Protein AF-A0A962DBQ3-F1 (afdb_monomer_lite)

Sequence (101 aa):
MTDQLARCPHGVSRLVPYDPGLDAAGVRRRFGVQQVHELSGNESHWGPSPAVAAAIRSGLDRLAYYPDPCALQLRQALAGQTGVAIEGIVLGNGSHELLVQ

pLDDT: mean 91.78, std 9.58, range [48.75, 98.56]

Radius of gyration: 20.59 Å; chains: 1; bounding box: 40×32×53 Å

Secondary structure (DSSP, 8-state):
---TTTTS-HHHHTPPPP-----HHHHHHHH--S-----SS---TT-S-HHHHHHHHHHGGGTTSPPPTT-HHHHHHHHHHH---GGG----SSHHHHHH-

Foldseek 3Di:
DPDPLVPDPPVVNPDDDDDPDDDPVRCCVVPVDPDDDDDPPVDDPVDDDPVVVVVVVVCPVVVVDDDDPLVQVVLVVCCVVPVDDSVPDDDDPDVVRVVVD

Structure (mmCIF, N/CA/C/O backbone):
data_AF-A0A962DBQ3-F1
#
_entry.id   AF-A0A962DBQ3-F1
#
loop_
_atom_site.group_PDB
_atom_site.id
_atom_site.type_symbol
_atom_site.label_atom_id
_atom_site.label_alt_id
_atom_site.label_comp_id
_atom_site.label_asym_id
_atom_site.label_entity_id
_atom_site.label_seq_id
_atom_site.pdbx_PDB_ins_code
_atom_site.Cartn_x
_atom_site.Cartn_y
_atom_site.Cartn_z
_atom_site.occupancy
_atom_site.B_iso_or_equiv
_atom_site.auth_seq_id
_atom_site.auth_comp_id
_atom_site.auth_asym_id
_atom_site.auth_atom_id
_atom_site.pdbx_PDB_model_num
ATOM 1 N N . MET A 1 1 ? -9.392 -7.497 -34.861 1.00 48.75 1 MET A N 1
ATOM 2 C CA . MET A 1 1 ? -9.028 -7.052 -33.493 1.00 48.75 1 MET A CA 1
ATOM 3 C C . MET A 1 1 ? -8.540 -5.598 -33.506 1.00 48.75 1 MET A C 1
ATOM 5 O O . MET A 1 1 ? -7.683 -5.212 -32.728 1.00 48.75 1 MET A O 1
ATOM 9 N N . THR A 1 2 ? -9.104 -4.777 -34.390 1.00 51.59 2 THR A N 1
ATOM 10 C CA . THR A 1 2 ? -8.614 -3.442 -34.741 1.00 51.59 2 THR A CA 1
ATOM 11 C C . THR A 1 2 ? -9.844 -2.556 -34.756 1.00 51.59 2 THR A C 1
ATOM 13 O O . THR A 1 2 ? -10.555 -2.586 -35.748 1.00 51.59 2 THR A O 1
ATOM 16 N N . ASP A 1 3 ? -10.169 -1.952 -33.606 1.00 64.75 3 ASP A N 1
ATOM 17 C CA . ASP A 1 3 ? -10.765 -0.602 -33.497 1.00 64.75 3 ASP A CA 1
ATOM 18 C C . ASP A 1 3 ? -11.118 -0.189 -32.041 1.00 64.75 3 ASP A C 1
ATOM 20 O O . ASP A 1 3 ? -12.038 0.587 -31.794 1.00 64.75 3 ASP A O 1
ATOM 24 N N . GLN A 1 4 ? -10.446 -0.731 -31.015 1.00 61.72 4 GLN A N 1
ATOM 25 C CA . GLN A 1 4 ? -10.737 -0.319 -29.629 1.00 61.72 4 GLN A CA 1
ATOM 26 C C . GLN A 1 4 ? -10.235 1.100 -29.320 1.00 61.72 4 GLN A C 1
ATOM 28 O O . GLN A 1 4 ? -10.819 1.788 -28.487 1.00 61.72 4 GLN A O 1
ATOM 33 N N . LEU A 1 5 ? -9.201 1.565 -30.029 1.00 62.41 5 LEU A N 1
ATOM 34 C CA . LEU A 1 5 ? -8.652 2.909 -29.852 1.00 62.41 5 LEU A CA 1
ATOM 35 C C . LEU A 1 5 ? -9.546 4.004 -30.457 1.00 62.41 5 LEU A C 1
ATOM 37 O O . LEU A 1 5 ? -9.627 5.076 -29.865 1.00 62.41 5 LEU A O 1
ATOM 41 N N . ALA A 1 6 ? -10.278 3.756 -31.554 1.00 69.19 6 ALA A N 1
ATOM 42 C CA . ALA A 1 6 ? -11.171 4.778 -32.120 1.00 69.19 6 ALA A CA 1
ATOM 43 C C . ALA A 1 6 ? -12.438 5.018 -31.288 1.00 69.19 6 ALA A C 1
ATOM 45 O O . ALA A 1 6 ? -13.109 6.032 -31.461 1.00 69.19 6 ALA A O 1
ATOM 46 N N . ARG A 1 7 ? -12.762 4.105 -30.363 1.00 82.06 7 ARG A N 1
ATOM 47 C CA . ARG A 1 7 ? -13.872 4.251 -29.408 1.00 82.06 7 ARG A CA 1
ATOM 48 C C . ARG A 1 7 ? -13.430 4.803 -28.051 1.00 82.06 7 ARG A C 1
ATOM 50 O O . ARG A 1 7 ? -14.267 4.962 -27.166 1.00 82.06 7 ARG A O 1
ATOM 57 N N . CYS A 1 8 ? -12.136 5.062 -27.860 1.00 86.38 8 CYS A N 1
ATOM 58 C CA . CYS A 1 8 ? -11.622 5.577 -26.598 1.00 86.38 8 CYS A CA 1
ATOM 59 C C . CYS A 1 8 ? -11.951 7.074 -26.456 1.00 86.38 8 CYS A C 1
ATOM 61 O O . CYS A 1 8 ? -11.737 7.829 -27.408 1.00 86.38 8 CYS A O 1
ATOM 63 N N . PRO A 1 9 ? -12.423 7.538 -25.282 1.00 88.69 9 PRO A N 1
ATOM 64 C CA . PRO A 1 9 ? -12.594 8.961 -25.025 1.00 88.69 9 PRO A CA 1
ATOM 65 C C . PRO A 1 9 ? -11.303 9.735 -25.304 1.00 88.69 9 PRO A C 1
ATOM 67 O O . PRO A 1 9 ? -10.200 9.251 -25.035 1.00 88.69 9 PRO A O 1
ATOM 70 N N . HIS A 1 10 ? -11.440 10.965 -25.801 1.00 85.19 10 HIS A N 1
ATOM 71 C CA . HIS A 1 10 ? -10.302 11.796 -26.211 1.00 85.19 10 HIS A CA 1
ATOM 72 C C . HIS A 1 10 ? -9.240 11.944 -25.109 1.00 85.19 10 HIS A C 1
ATOM 74 O O . HIS A 1 10 ? -8.050 11.792 -25.386 1.00 85.19 10 HIS A O 1
ATOM 80 N N . GLY A 1 11 ? -9.674 12.110 -23.853 1.00 86.56 11 GLY A N 1
ATOM 81 C CA . GLY A 1 11 ? -8.787 12.205 -22.689 1.00 86.56 11 GLY A CA 1
ATOM 82 C C . GLY A 1 11 ? -7.943 10.954 -22.418 1.00 86.56 11 GLY A C 1
ATOM 83 O O . GLY A 1 11 ? -6.849 11.084 -21.886 1.00 86.56 11 GLY A O 1
ATOM 84 N N . VAL A 1 12 ? -8.393 9.765 -22.834 1.00 89.00 12 VAL A N 1
ATOM 85 C CA . VAL A 1 12 ? -7.644 8.502 -22.688 1.00 89.00 12 VAL A CA 1
ATOM 86 C C . VAL A 1 12 ? -6.759 8.244 -23.905 1.00 89.00 12 VAL A C 1
ATOM 88 O O . VAL A 1 12 ? -5.623 7.806 -23.762 1.00 89.00 12 VAL A O 1
ATOM 91 N N . SER A 1 13 ? -7.240 8.583 -25.107 1.00 88.56 13 SER A N 1
ATOM 92 C CA . SER A 1 13 ? -6.536 8.335 -26.379 1.00 88.56 13 SER A CA 1
ATOM 93 C C . SER A 1 13 ? -5.155 8.997 -26.494 1.00 88.56 13 SER A C 1
ATOM 95 O O . SER A 1 13 ? -4.367 8.635 -27.365 1.00 88.56 13 SER A O 1
ATOM 97 N N . ARG A 1 14 ? -4.871 9.979 -25.630 1.00 88.06 14 ARG A N 1
ATOM 98 C CA . ARG A 1 14 ? -3.633 10.770 -25.615 1.00 88.06 14 ARG A CA 1
ATOM 99 C C . ARG A 1 14 ? -2.707 10.444 -24.446 1.00 88.06 14 ARG A C 1
ATOM 101 O O . ARG A 1 14 ? -1.638 11.043 -24.357 1.00 88.06 14 ARG A O 1
ATOM 108 N N . LEU A 1 15 ? -3.113 9.555 -23.541 1.00 90.44 15 LEU A N 1
ATOM 109 C CA . LEU A 1 15 ? -2.277 9.184 -22.407 1.00 90.44 15 LEU A CA 1
ATOM 110 C C . LEU A 1 15 ? -1.068 8.393 -22.901 1.00 90.44 15 LEU A C 1
ATOM 112 O O . LEU A 1 15 ? -1.196 7.443 -23.673 1.00 90.44 15 LEU A O 1
ATOM 116 N N . VAL A 1 16 ? 0.109 8.785 -22.425 1.00 90.06 16 VAL A N 1
ATOM 117 C CA . VAL A 1 16 ? 1.310 7.963 -22.549 1.00 90.06 16 VAL A CA 1
ATOM 118 C C . VAL A 1 16 ? 1.260 6.936 -21.416 1.00 90.06 16 VAL A C 1
ATOM 120 O O . VAL A 1 16 ? 1.030 7.335 -20.271 1.00 90.06 16 VAL A O 1
ATOM 123 N N . PRO A 1 17 ? 1.439 5.632 -21.699 1.00 90.12 17 PRO A N 1
ATOM 124 C CA . PRO A 1 17 ? 1.514 4.625 -20.651 1.00 90.12 17 PRO A CA 1
ATOM 125 C C . PRO A 1 17 ? 2.582 4.985 -19.619 1.00 90.12 17 PRO A C 1
ATOM 127 O O . PRO A 1 17 ? 3.670 5.436 -19.978 1.00 90.12 17 PRO A O 1
ATOM 130 N N . TYR A 1 18 ? 2.270 4.773 -18.341 1.00 91.62 18 TYR A N 1
ATOM 131 C CA . TYR A 1 18 ? 3.263 4.897 -17.283 1.00 91.62 18 TYR A CA 1
ATOM 132 C C . TYR A 1 18 ? 4.398 3.894 -17.521 1.00 91.62 18 TYR A C 1
ATOM 134 O O . TYR A 1 18 ? 4.136 2.716 -17.772 1.00 91.62 18 TYR A O 1
ATOM 142 N N . ASP A 1 19 ? 5.641 4.369 -17.444 1.00 92.81 19 ASP A N 1
ATOM 143 C CA . ASP A 1 19 ? 6.837 3.535 -17.521 1.00 92.81 19 ASP A CA 1
ATOM 144 C C . ASP A 1 19 ? 7.342 3.248 -16.095 1.00 92.81 19 ASP 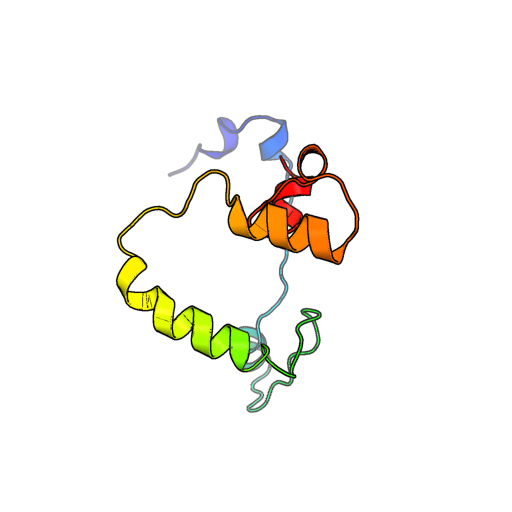A C 1
ATOM 146 O O . ASP A 1 19 ? 7.905 4.143 -15.459 1.00 92.81 19 ASP A O 1
ATOM 150 N N . PRO A 1 20 ? 7.129 2.029 -15.566 1.00 90.00 20 PRO A N 1
ATOM 151 C CA . PRO A 1 20 ? 7.608 1.645 -14.242 1.00 90.00 20 PRO A CA 1
ATOM 152 C C . PRO A 1 20 ? 9.109 1.309 -14.218 1.00 90.00 20 PRO A C 1
ATOM 154 O O . PRO A 1 20 ? 9.644 1.008 -13.153 1.00 90.00 20 PRO A O 1
ATOM 157 N N . GLY A 1 21 ? 9.797 1.310 -15.365 1.00 91.25 21 GLY A N 1
ATOM 158 C CA . GLY A 1 21 ? 11.158 0.796 -15.479 1.00 91.25 21 GLY A CA 1
ATOM 159 C C . GLY A 1 21 ? 11.236 -0.736 -15.438 1.00 91.25 21 GLY A C 1
ATOM 160 O O . GLY A 1 21 ? 10.244 -1.452 -15.586 1.00 91.25 21 GLY A O 1
ATOM 161 N N . LEU A 1 22 ? 12.457 -1.260 -15.289 1.00 91.81 22 LEU A N 1
ATOM 162 C CA . LEU A 1 22 ? 12.706 -2.700 -15.168 1.00 91.81 22 LEU A CA 1
ATOM 163 C C . LEU A 1 22 ? 12.692 -3.122 -13.701 1.00 91.81 22 LEU A C 1
ATOM 165 O O . LEU A 1 22 ? 13.380 -2.520 -12.886 1.00 91.81 22 LEU A O 1
ATOM 169 N N . ASP A 1 23 ? 12.008 -4.224 -13.404 1.00 92.50 23 ASP A N 1
ATOM 170 C CA . ASP A 1 23 ? 12.148 -4.917 -12.127 1.00 92.50 23 ASP A CA 1
ATOM 171 C C . ASP A 1 23 ? 13.485 -5.677 -12.047 1.00 92.50 23 ASP A C 1
ATOM 173 O O . ASP A 1 23 ? 14.171 -5.905 -13.052 1.00 92.50 23 ASP A O 1
ATOM 177 N N . ALA A 1 24 ? 13.848 -6.154 -10.853 1.00 92.62 24 ALA A N 1
ATOM 178 C CA . ALA A 1 24 ? 15.085 -6.910 -10.659 1.00 92.62 24 ALA A CA 1
ATOM 179 C C . ALA A 1 24 ? 15.199 -8.129 -11.598 1.00 92.62 24 ALA A C 1
ATOM 181 O O . ALA A 1 24 ? 16.289 -8.456 -12.072 1.00 92.62 24 ALA A O 1
ATOM 182 N N . ALA A 1 25 ? 14.088 -8.806 -11.912 1.00 93.19 25 ALA A N 1
ATOM 183 C CA . ALA A 1 25 ? 14.087 -9.917 -12.861 1.00 93.19 25 ALA A CA 1
ATOM 184 C C . ALA A 1 25 ? 14.360 -9.451 -14.304 1.00 93.19 25 ALA A C 1
ATOM 186 O O . ALA A 1 25 ? 15.116 -10.101 -15.032 1.00 93.19 25 ALA A O 1
ATOM 187 N N . GLY A 1 26 ? 13.788 -8.322 -14.716 1.00 94.75 26 GLY A N 1
ATOM 188 C CA . GLY A 1 26 ? 14.030 -7.655 -15.990 1.00 94.75 26 GLY A CA 1
ATOM 189 C C . GLY A 1 26 ? 15.471 -7.186 -16.139 1.00 94.75 26 GLY A C 1
ATOM 190 O O . GLY A 1 26 ? 16.075 -7.426 -17.186 1.00 94.75 26 GLY A O 1
ATOM 191 N N . VAL A 1 27 ? 16.060 -6.618 -15.084 1.00 95.75 27 VAL A N 1
ATOM 192 C CA . VAL A 1 27 ? 17.485 -6.249 -15.035 1.00 95.75 27 VAL A CA 1
ATOM 193 C C . VAL A 1 27 ? 18.368 -7.483 -15.237 1.00 95.75 27 VAL A C 1
ATOM 195 O O . VAL A 1 27 ? 19.231 -7.473 -16.118 1.00 95.75 27 VAL A O 1
ATOM 198 N N . ARG A 1 28 ? 18.119 -8.581 -14.507 1.00 96.25 28 ARG A N 1
ATOM 199 C CA . ARG A 1 28 ? 18.875 -9.840 -14.677 1.00 96.25 28 ARG A CA 1
ATOM 200 C C . ARG A 1 28 ? 18.811 -10.353 -16.113 1.00 96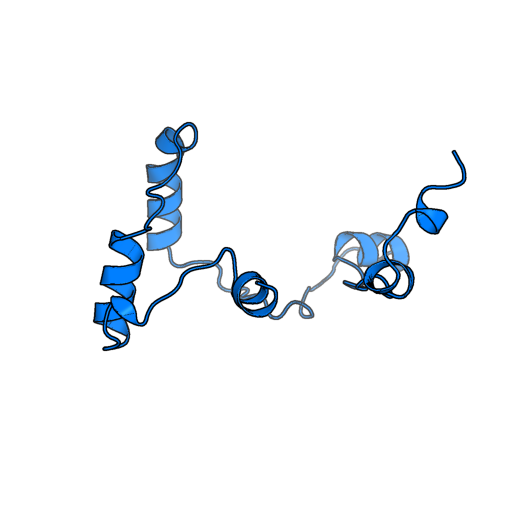.25 28 ARG A C 1
ATOM 202 O O . ARG A 1 28 ? 19.848 -10.649 -16.699 1.00 96.25 28 ARG A O 1
ATOM 209 N N . ARG A 1 29 ? 17.608 -10.417 -16.701 1.00 96.75 29 ARG A N 1
ATOM 210 C CA . ARG A 1 29 ? 17.416 -10.885 -18.086 1.00 96.75 29 ARG A CA 1
ATOM 211 C C . ARG A 1 29 ? 18.118 -9.992 -19.105 1.00 96.75 29 ARG A C 1
ATOM 213 O O . ARG A 1 29 ? 18.720 -10.509 -20.038 1.00 96.75 29 ARG A O 1
ATOM 220 N N . ARG A 1 30 ? 18.033 -8.669 -18.945 1.00 96.75 30 ARG A N 1
ATOM 221 C CA . ARG A 1 30 ? 18.576 -7.706 -19.912 1.00 96.75 30 ARG A CA 1
ATOM 222 C C . ARG A 1 30 ? 20.098 -7.628 -19.883 1.00 96.75 30 ARG A C 1
ATOM 224 O O . ARG A 1 30 ? 20.704 -7.475 -20.936 1.00 96.75 30 ARG A O 1
ATOM 231 N N . PHE A 1 31 ? 20.700 -7.701 -18.698 1.00 96.12 31 PHE A N 1
ATOM 232 C CA . PHE A 1 31 ? 22.131 -7.440 -18.518 1.00 96.12 31 PHE A CA 1
ATOM 233 C C . PHE A 1 31 ? 22.959 -8.691 -18.197 1.00 96.12 31 PHE A C 1
ATOM 235 O O . PHE A 1 31 ? 24.176 -8.591 -18.080 1.00 96.12 31 PHE A O 1
ATOM 242 N N . GLY A 1 32 ? 22.335 -9.866 -18.055 1.00 96.69 32 GLY A N 1
ATOM 243 C CA . GLY A 1 32 ? 23.045 -11.123 -17.787 1.00 96.69 32 GLY A CA 1
ATOM 244 C C . GLY A 1 32 ? 23.707 -11.181 -16.407 1.00 96.69 32 GLY A C 1
ATOM 245 O O . GLY A 1 32 ? 24.635 -11.959 -16.196 1.00 96.69 32 GLY A O 1
ATOM 246 N N . VAL A 1 33 ? 23.254 -10.351 -15.465 1.00 97.06 33 VAL A N 1
ATOM 247 C CA . VAL A 1 33 ? 23.801 -10.285 -14.106 1.00 97.06 33 VAL A CA 1
ATOM 248 C C . VAL A 1 33 ? 23.123 -11.301 -13.190 1.00 97.06 33 VAL A C 1
ATOM 250 O O . VAL A 1 33 ? 21.914 -11.515 -13.254 1.00 97.06 33 VAL A O 1
ATOM 253 N N . GLN A 1 34 ? 23.910 -11.917 -12.308 1.00 94.62 34 GLN A N 1
ATOM 254 C CA . GLN A 1 34 ? 23.412 -12.862 -11.302 1.00 94.62 34 GLN A CA 1
ATOM 255 C C . GLN A 1 34 ? 22.749 -12.124 -10.128 1.00 94.62 34 GLN A C 1
ATOM 257 O O . GLN A 1 34 ? 21.665 -12.485 -9.665 1.00 94.62 34 GLN A O 1
ATOM 262 N N . GLN A 1 35 ? 23.387 -11.045 -9.672 1.00 95.44 35 GLN A N 1
ATOM 263 C CA . GLN A 1 35 ? 22.969 -10.277 -8.508 1.00 95.44 35 GLN A CA 1
ATOM 264 C C . GLN A 1 35 ? 22.434 -8.908 -8.928 1.00 95.44 35 GLN A C 1
ATOM 266 O O . GLN A 1 35 ? 23.018 -8.230 -9.769 1.00 95.44 35 GLN A O 1
ATOM 271 N N . VAL A 1 36 ? 21.315 -8.517 -8.321 1.00 94.62 36 VAL A N 1
ATOM 272 C CA . VAL A 1 36 ? 20.706 -7.193 -8.467 1.00 94.62 36 VAL A CA 1
ATOM 273 C C . VAL A 1 36 ? 20.385 -6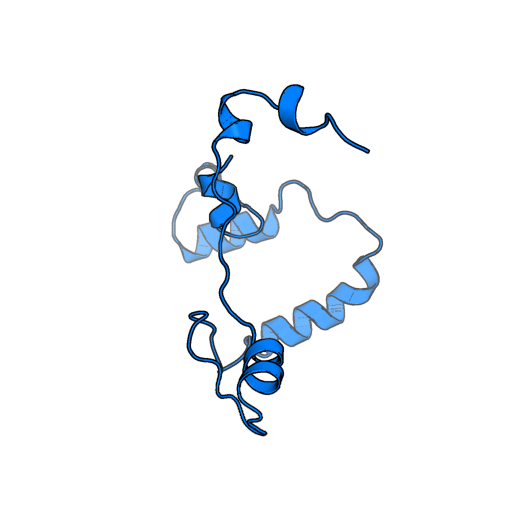.695 -7.068 1.00 94.62 36 VAL A C 1
ATOM 275 O O . VAL A 1 36 ? 19.738 -7.410 -6.301 1.00 94.62 36 VAL A O 1
ATOM 278 N N . HIS A 1 37 ? 20.858 -5.495 -6.752 1.00 91.75 37 HIS A N 1
ATOM 279 C CA . HIS A 1 37 ? 20.487 -4.764 -5.549 1.00 91.75 37 HIS A CA 1
ATOM 280 C C . HIS A 1 37 ? 19.474 -3.697 -5.949 1.00 91.75 37 HIS A C 1
ATOM 282 O O . HIS A 1 37 ? 19.825 -2.744 -6.640 1.00 91.75 37 HIS A O 1
ATOM 288 N N . GLU A 1 38 ? 18.219 -3.898 -5.559 1.00 88.50 38 GLU A N 1
ATOM 289 C CA . GLU A 1 38 ? 17.129 -2.992 -5.907 1.00 88.50 38 GLU A CA 1
ATOM 290 C C . GLU A 1 38 ? 17.108 -1.800 -4.948 1.00 88.50 38 GLU A C 1
ATOM 292 O O . GLU A 1 38 ? 16.909 -1.972 -3.743 1.00 88.50 38 GLU A O 1
ATOM 297 N N . LEU A 1 39 ? 17.349 -0.605 -5.488 1.00 91.31 39 LEU A N 1
ATOM 298 C CA . LEU A 1 39 ? 17.392 0.664 -4.751 1.00 91.31 39 LEU A CA 1
ATOM 299 C C . LEU A 1 39 ? 16.545 1.757 -5.429 1.00 91.31 39 LEU A C 1
ATOM 301 O O . LEU A 1 39 ? 16.589 2.907 -5.001 1.00 91.31 39 LEU A O 1
ATOM 305 N N . SER A 1 40 ? 15.798 1.433 -6.492 1.00 89.75 40 SER A N 1
ATOM 306 C CA . SER A 1 40 ? 15.062 2.426 -7.289 1.00 89.75 40 SER A CA 1
ATOM 307 C C . SER A 1 40 ? 13.643 2.709 -6.781 1.00 89.75 40 SER A C 1
ATOM 309 O O . SER A 1 40 ? 13.120 3.797 -7.007 1.00 89.75 40 SER A O 1
ATOM 311 N N . GLY A 1 41 ? 13.030 1.768 -6.055 1.00 88.56 41 GLY A N 1
ATOM 312 C CA . GLY A 1 41 ? 11.623 1.839 -5.636 1.00 88.56 41 GLY A CA 1
ATOM 313 C C . GLY A 1 41 ? 11.327 2.606 -4.340 1.00 88.56 41 GLY A C 1
ATOM 314 O O . GLY A 1 41 ? 10.177 2.624 -3.913 1.00 88.56 41 GLY A O 1
ATOM 315 N N . ASN A 1 42 ? 12.328 3.209 -3.684 1.00 92.50 42 ASN A N 1
ATOM 316 C CA . ASN A 1 42 ? 12.201 3.812 -2.341 1.00 92.50 42 ASN A CA 1
ATOM 317 C C . ASN A 1 42 ? 11.621 2.857 -1.271 1.00 92.50 42 ASN A C 1
ATOM 319 O O . ASN A 1 42 ? 11.015 3.289 -0.290 1.00 92.50 42 ASN A O 1
ATOM 323 N N . GLU A 1 43 ? 11.794 1.550 -1.461 1.00 92.06 43 GLU A N 1
ATOM 324 C CA . GLU A 1 43 ? 11.332 0.524 -0.531 1.00 92.06 43 GLU A CA 1
ATOM 325 C C . GLU A 1 43 ? 12.223 0.469 0.718 1.00 92.06 43 GLU A C 1
ATOM 327 O O . GLU A 1 43 ? 13.413 0.786 0.680 1.00 92.06 43 GLU A O 1
ATOM 332 N N . SER A 1 44 ? 11.656 0.028 1.842 1.00 91.31 44 SER A N 1
ATOM 333 C CA . SER A 1 44 ? 12.421 -0.202 3.070 1.00 91.31 44 SER A CA 1
ATOM 334 C C . SER A 1 44 ? 12.979 -1.625 3.110 1.00 91.31 44 SER A C 1
ATOM 336 O O . SER A 1 44 ? 12.220 -2.590 3.220 1.00 91.31 44 SER A O 1
ATOM 338 N N . HIS A 1 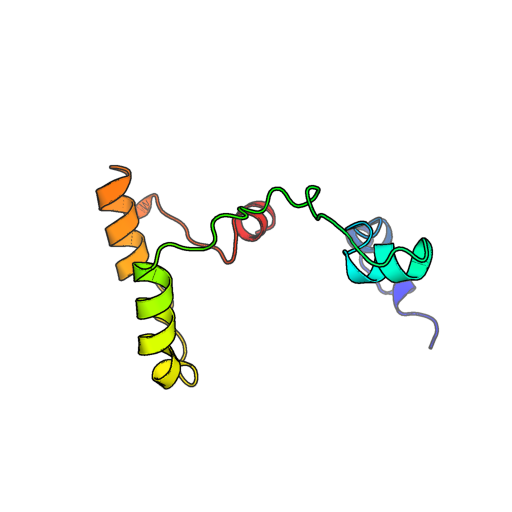45 ? 14.308 -1.770 3.122 1.00 89.81 45 HIS A N 1
ATOM 339 C CA . HIS A 1 45 ? 14.974 -3.079 3.246 1.00 89.81 45 HIS A CA 1
ATOM 340 C C . HIS A 1 45 ? 14.958 -3.659 4.666 1.00 89.81 45 HIS A C 1
ATOM 342 O O . HIS A 1 45 ? 15.351 -4.807 4.860 1.00 89.81 45 HIS A O 1
ATOM 348 N N . TRP A 1 46 ? 14.485 -2.902 5.659 1.00 92.38 46 TRP A N 1
ATOM 349 C CA . TRP A 1 46 ? 14.345 -3.380 7.041 1.00 92.38 46 TRP A CA 1
ATOM 350 C C . TRP A 1 46 ? 13.164 -4.340 7.228 1.00 92.38 46 TRP A C 1
ATOM 352 O O . TRP A 1 46 ? 13.093 -5.042 8.236 1.00 92.38 46 TRP A O 1
ATOM 362 N N . GLY A 1 47 ? 12.242 -4.377 6.262 1.00 91.12 47 GLY A N 1
ATOM 363 C CA . GLY A 1 47 ? 10.991 -5.116 6.374 1.00 91.12 47 GLY A CA 1
ATOM 364 C C . GLY A 1 47 ? 9.999 -4.478 7.359 1.00 91.12 47 GLY A C 1
ATOM 365 O O . GLY A 1 47 ? 10.271 -3.434 7.960 1.00 91.12 47 GLY A O 1
ATOM 366 N N . PRO A 1 48 ? 8.804 -5.074 7.509 1.00 94.25 48 PRO A N 1
ATOM 367 C CA . PRO A 1 48 ? 7.805 -4.587 8.451 1.00 94.25 48 PRO A CA 1
ATOM 368 C C . PRO A 1 48 ? 8.193 -4.911 9.902 1.00 94.25 48 PRO A C 1
ATOM 370 O O . PRO A 1 48 ? 8.932 -5.857 10.177 1.00 94.25 48 PRO A O 1
ATOM 373 N N . SER A 1 49 ? 7.615 -4.173 10.855 1.00 96.50 49 SER A N 1
ATOM 374 C CA . SER A 1 49 ? 7.729 -4.494 12.285 1.00 96.50 49 SER A CA 1
ATOM 375 C C . SER A 1 49 ? 7.271 -5.939 12.577 1.00 96.50 49 SER A C 1
ATOM 377 O O . SER A 1 49 ? 6.265 -6.381 12.008 1.00 96.50 49 SER A O 1
ATOM 379 N N . PRO A 1 50 ? 7.914 -6.669 13.513 1.00 96.88 50 PRO A N 1
ATOM 380 C CA . PRO A 1 50 ? 7.477 -8.009 13.915 1.00 96.88 50 PRO A CA 1
ATOM 381 C C . PRO A 1 50 ? 6.003 -8.082 14.345 1.00 96.88 50 PRO A C 1
ATOM 383 O O . PRO A 1 50 ? 5.332 -9.081 14.085 1.00 96.88 50 PRO A O 1
ATOM 386 N N . ALA A 1 51 ? 5.470 -7.009 14.944 1.00 97.69 51 ALA A N 1
ATOM 387 C CA . ALA A 1 51 ? 4.060 -6.924 15.327 1.00 97.69 51 ALA A CA 1
ATOM 388 C C . ALA A 1 51 ? 3.118 -6.943 14.109 1.00 97.69 51 ALA A C 1
ATOM 390 O O . ALA A 1 51 ? 2.061 -7.570 14.153 1.00 97.69 51 ALA A O 1
ATOM 391 N N . VAL A 1 52 ? 3.523 -6.317 12.998 1.00 96.75 52 VAL A N 1
ATOM 392 C CA . VAL A 1 52 ? 2.767 -6.331 11.736 1.00 96.75 52 VAL A CA 1
ATOM 393 C C . VAL A 1 52 ? 2.767 -7.735 11.139 1.00 96.75 52 VAL A C 1
ATOM 395 O O . VAL A 1 52 ? 1.717 -8.232 10.742 1.00 96.75 52 VAL A O 1
ATOM 398 N N . ALA A 1 53 ? 3.915 -8.419 11.137 1.00 95.69 53 ALA A N 1
ATOM 399 C CA . ALA A 1 53 ? 3.999 -9.796 10.651 1.00 95.69 53 ALA A CA 1
ATOM 400 C C . ALA A 1 53 ? 3.094 -10.750 11.453 1.00 95.69 53 ALA A C 1
ATOM 402 O O . ALA A 1 53 ? 2.438 -11.613 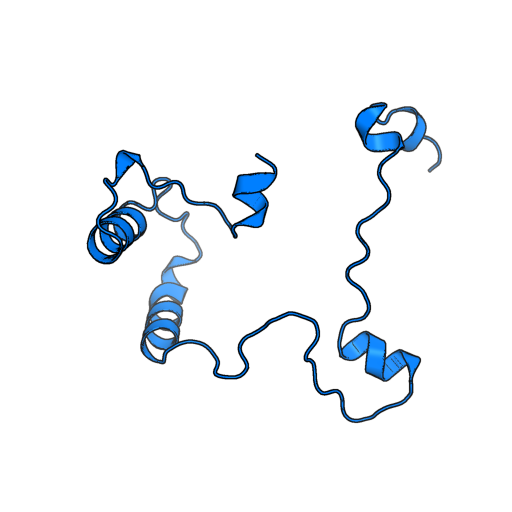10.868 1.00 95.69 53 ALA A O 1
ATOM 403 N N . ALA A 1 54 ? 3.026 -10.583 12.777 1.00 97.50 54 ALA A N 1
ATOM 404 C CA . ALA A 1 54 ? 2.121 -11.350 13.631 1.00 97.50 54 ALA A CA 1
ATOM 405 C C . ALA A 1 54 ? 0.640 -11.048 13.333 1.00 97.50 54 ALA A C 1
ATOM 407 O O . ALA A 1 54 ? -0.149 -11.982 13.198 1.00 97.50 54 ALA A O 1
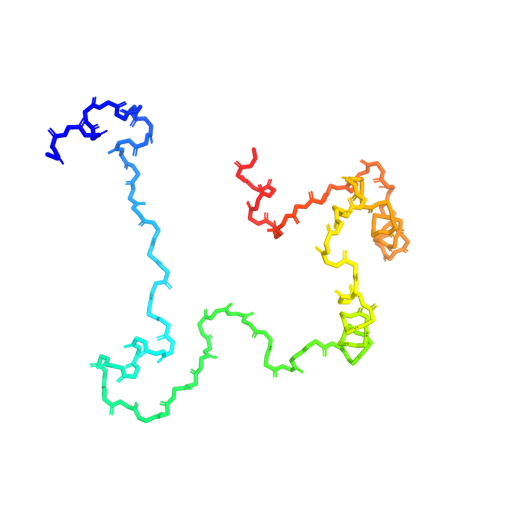ATOM 408 N N . ALA A 1 55 ? 0.277 -9.770 13.171 1.00 96.31 55 ALA A N 1
ATOM 409 C CA . ALA A 1 55 ? -1.089 -9.349 12.853 1.00 96.31 55 ALA A CA 1
ATOM 410 C C . ALA A 1 55 ? -1.570 -9.858 11.483 1.00 96.31 55 ALA A C 1
ATOM 412 O O . ALA A 1 55 ? -2.710 -10.295 11.351 1.00 96.31 55 ALA A O 1
ATOM 413 N N . ILE A 1 56 ? -0.697 -9.861 10.469 1.00 96.62 56 ILE A N 1
ATOM 414 C CA . ILE A 1 56 ? -1.020 -10.433 9.153 1.00 96.62 56 ILE A CA 1
ATOM 415 C C . ILE A 1 56 ? -1.301 -11.931 9.286 1.00 96.62 56 ILE A C 1
ATOM 417 O O . ILE A 1 56 ? -2.316 -12.407 8.785 1.00 96.62 56 ILE A O 1
ATOM 421 N N . ARG A 1 57 ? -0.435 -12.675 9.992 1.00 97.12 57 ARG A N 1
ATOM 422 C CA . ARG A 1 57 ? -0.596 -14.127 10.177 1.00 97.12 57 ARG A CA 1
ATOM 423 C C . ARG A 1 57 ? -1.892 -14.482 10.901 1.00 97.12 57 ARG A C 1
ATOM 425 O O . ARG A 1 57 ? -2.562 -15.419 10.484 1.00 97.12 57 ARG A O 1
ATOM 432 N N . SER A 1 58 ? -2.261 -13.742 11.947 1.00 96.75 58 SER A N 1
ATOM 433 C CA . SER A 1 58 ? -3.513 -13.988 12.677 1.00 96.75 58 SER A CA 1
ATOM 434 C C . SER A 1 58 ? -4.765 -13.598 11.885 1.00 96.75 58 SER A C 1
ATOM 436 O O . SER A 1 58 ? -5.855 -14.078 12.189 1.00 96.75 58 SER A O 1
ATOM 438 N N . GLY A 1 59 ? -4.626 -12.744 10.869 1.00 95.44 59 GLY A N 1
ATOM 439 C CA . GLY A 1 59 ? -5.717 -12.325 9.993 1.00 95.44 59 GLY A CA 1
ATOM 440 C C . GLY A 1 59 ? -6.019 -13.276 8.832 1.00 95.44 59 GLY A C 1
ATOM 441 O O . GLY A 1 59 ? -7.056 -13.106 8.192 1.00 95.44 59 GLY A O 1
ATOM 442 N N . LEU A 1 60 ? -5.161 -14.265 8.550 1.00 97.06 60 LEU A N 1
ATOM 443 C CA . LEU A 1 60 ? -5.271 -15.103 7.344 1.00 97.06 60 LEU A CA 1
ATOM 444 C C . LEU A 1 60 ? -6.606 -15.859 7.242 1.00 97.06 60 LEU A C 1
ATOM 446 O O . LEU A 1 60 ? -7.173 -15.947 6.155 1.00 97.06 60 LEU A O 1
ATOM 450 N N . ASP A 1 61 ? -7.164 -16.314 8.365 1.00 96.50 61 ASP A N 1
ATOM 451 C CA . ASP A 1 61 ? -8.445 -17.040 8.389 1.00 96.50 61 ASP A CA 1
ATOM 452 C C . ASP A 1 61 ? -9.653 -16.159 8.015 1.00 96.50 61 ASP A C 1
ATOM 454 O O . ASP A 1 61 ? -10.754 -16.657 7.777 1.00 96.50 61 ASP A O 1
ATOM 458 N N . ARG A 1 62 ? -9.472 -14.833 7.961 1.00 94.69 62 ARG A N 1
ATOM 459 C CA . ARG A 1 62 ? -10.535 -13.863 7.659 1.00 94.69 62 ARG A CA 1
ATOM 460 C C . ARG A 1 62 ? -10.532 -13.378 6.211 1.00 94.69 62 ARG A C 1
ATOM 462 O O . ARG A 1 62 ? -11.412 -12.604 5.852 1.00 94.69 62 ARG A O 1
ATOM 469 N N . LEU A 1 63 ? -9.603 -13.845 5.373 1.00 95.94 63 LEU A N 1
ATOM 470 C CA . LEU A 1 63 ? -9.457 -13.390 3.981 1.00 95.94 63 LEU A CA 1
ATOM 471 C C . LEU A 1 63 ? -10.688 -13.653 3.098 1.00 95.94 63 LEU A C 1
ATOM 473 O O . LEU A 1 63 ? -10.853 -12.994 2.077 1.00 95.94 63 LEU A O 1
ATOM 477 N N . ALA A 1 64 ? -11.552 -14.597 3.481 1.00 97.19 64 ALA A N 1
ATOM 478 C CA . ALA A 1 64 ? -12.791 -14.892 2.759 1.00 97.19 64 ALA A CA 1
ATOM 479 C C . ALA A 1 64 ? -13.890 -13.829 2.951 1.00 97.19 64 ALA A C 1
ATOM 481 O O . ALA A 1 64 ? -14.908 -13.871 2.261 1.00 97.19 64 ALA A O 1
ATOM 482 N N . TYR A 1 65 ? -13.710 -12.898 3.889 1.00 96.06 65 TYR A N 1
ATOM 483 C CA . TYR A 1 65 ? -14.700 -11.885 4.229 1.00 96.06 65 TYR A CA 1
ATOM 484 C C . TYR A 1 65 ? -14.230 -10.502 3.789 1.00 96.06 65 TYR A C 1
ATOM 486 O O . TYR A 1 65 ? -13.047 -10.172 3.874 1.00 96.06 65 TYR A O 1
ATOM 494 N N . TYR A 1 66 ? -15.178 -9.668 3.364 1.00 95.88 66 TYR A N 1
ATOM 495 C CA . TYR A 1 66 ? -14.895 -8.253 3.155 1.00 95.88 66 TYR A CA 1
ATOM 496 C C . TYR A 1 66 ? -14.438 -7.595 4.469 1.00 95.88 66 TYR A C 1
ATOM 498 O O . TYR A 1 66 ? -14.970 -7.929 5.535 1.00 95.88 66 TYR A O 1
ATOM 506 N N . PRO A 1 67 ? -13.470 -6.661 4.416 1.00 94.19 67 PRO A N 1
ATOM 507 C CA . PRO A 1 67 ? -13.093 -5.873 5.582 1.00 94.19 67 PRO A CA 1
ATOM 508 C C . PRO A 1 67 ? -14.225 -4.915 5.981 1.00 94.19 67 PRO A C 1
ATOM 510 O O . PRO A 1 67 ? -15.180 -4.706 5.233 1.00 94.19 67 PRO A O 1
ATOM 513 N N . ASP A 1 68 ? -14.093 -4.296 7.156 1.00 94.81 68 ASP A N 1
ATOM 514 C CA . ASP A 1 68 ? -14.939 -3.161 7.538 1.00 94.81 68 ASP A CA 1
ATOM 515 C C . ASP A 1 68 ? -14.827 -2.051 6.471 1.00 94.81 68 ASP A C 1
ATOM 517 O O . ASP A 1 68 ? -13.732 -1.502 6.301 1.00 94.81 68 ASP A O 1
ATOM 521 N N . PRO A 1 69 ? -15.922 -1.690 5.772 1.00 93.69 69 PRO A N 1
ATOM 522 C CA . PRO A 1 69 ? -15.881 -0.699 4.698 1.00 93.69 69 PRO A CA 1
ATOM 523 C C . PRO A 1 69 ? -15.499 0.702 5.191 1.00 93.69 69 PRO A C 1
ATOM 525 O O . PRO A 1 69 ? -15.022 1.517 4.406 1.00 93.69 69 PRO A O 1
ATOM 528 N N . CYS A 1 70 ? -15.682 0.993 6.481 1.00 94.38 70 CYS A N 1
ATOM 529 C CA . CYS A 1 70 ? -15.302 2.270 7.081 1.00 94.38 70 CYS A CA 1
ATOM 530 C C . CYS A 1 70 ? -13.868 2.272 7.628 1.00 94.38 70 CYS A C 1
ATOM 532 O O . CYS A 1 70 ? -13.362 3.343 7.979 1.00 94.38 70 CYS A O 1
ATOM 534 N N . ALA A 1 71 ? -13.244 1.091 7.750 1.00 96.31 71 ALA A N 1
ATOM 535 C CA . ALA A 1 71 ? -11.960 0.863 8.413 1.00 96.31 71 ALA A CA 1
ATOM 536 C C . ALA A 1 71 ? -11.825 1.663 9.727 1.00 96.31 71 ALA A C 1
ATOM 538 O O . ALA A 1 71 ? -10.813 2.321 9.998 1.00 96.31 71 ALA A O 1
ATOM 539 N N . LEU A 1 72 ? -12.877 1.615 10.552 1.00 97.44 72 LEU A N 1
ATOM 540 C CA . LEU A 1 72 ? -13.070 2.496 11.703 1.00 97.44 72 LEU A CA 1
ATOM 541 C C . LEU A 1 72 ? -11.923 2.374 12.709 1.00 97.44 72 LEU A C 1
ATOM 543 O O . LEU A 1 72 ? -11.408 3.384 13.184 1.00 97.44 72 LEU A O 1
ATOM 547 N N . GLN A 1 73 ? -11.482 1.144 12.982 1.00 97.38 73 GLN A N 1
ATOM 548 C CA . GLN A 1 73 ? -10.378 0.880 13.909 1.00 97.38 73 GLN A CA 1
ATOM 549 C C . GLN A 1 73 ? -9.066 1.531 13.448 1.00 97.38 73 GLN A C 1
ATOM 551 O O . GLN A 1 73 ? -8.347 2.108 14.263 1.00 97.38 73 GLN A O 1
ATOM 556 N N . LEU A 1 74 ? -8.766 1.492 12.144 1.00 97.50 74 LEU A N 1
ATOM 557 C CA . LEU A 1 74 ? -7.570 2.128 11.590 1.00 97.50 74 LEU A CA 1
ATOM 558 C C . LEU A 1 74 ? -7.670 3.655 11.679 1.00 97.50 74 LEU A C 1
ATOM 560 O O . LEU A 1 74 ? -6.722 4.303 12.119 1.00 97.50 74 LEU A O 1
ATOM 564 N N . ARG A 1 75 ? -8.825 4.234 11.329 1.00 98.19 75 ARG A N 1
ATOM 565 C CA . ARG A 1 75 ? -9.047 5.688 11.427 1.00 98.19 75 ARG A CA 1
ATOM 566 C C . ARG A 1 75 ? -8.933 6.189 12.867 1.00 98.19 75 ARG A C 1
ATOM 568 O O . ARG A 1 75 ? -8.305 7.217 13.093 1.00 98.19 75 ARG A O 1
ATOM 575 N N . GLN A 1 76 ? -9.472 5.453 13.839 1.00 98.44 76 GLN A N 1
ATOM 576 C CA . GLN A 1 76 ? -9.334 5.774 15.265 1.00 98.44 76 GLN A CA 1
ATOM 577 C C . GLN A 1 76 ? -7.873 5.723 15.727 1.00 98.44 76 GLN A C 1
ATOM 579 O O . GLN A 1 76 ? -7.412 6.637 16.410 1.00 98.44 76 GLN A O 1
ATOM 584 N N . ALA A 1 77 ? -7.127 4.689 15.327 1.00 98.31 77 ALA A N 1
ATOM 585 C CA . ALA A 1 77 ? -5.710 4.568 15.663 1.00 98.31 77 ALA A CA 1
ATOM 586 C C . ALA A 1 77 ? -4.879 5.718 15.065 1.00 98.31 77 ALA A C 1
ATOM 588 O O . ALA A 1 77 ? -4.043 6.297 15.758 1.00 98.31 77 ALA A O 1
ATOM 589 N N . LEU A 1 78 ? -5.137 6.087 13.807 1.00 98.25 78 LEU A N 1
ATOM 590 C CA . LEU A 1 78 ? -4.478 7.214 13.144 1.00 98.25 78 LEU A CA 1
ATOM 591 C C . LEU A 1 78 ? -4.839 8.554 13.793 1.00 98.25 78 LEU A C 1
ATOM 593 O O . LEU A 1 78 ? -3.945 9.370 14.008 1.00 98.25 78 LEU A O 1
ATOM 597 N N . ALA A 1 79 ? -6.104 8.772 14.161 1.00 98.50 79 ALA A N 1
ATOM 598 C CA . ALA A 1 79 ? -6.534 9.972 14.881 1.00 98.50 79 ALA A CA 1
ATOM 599 C C . ALA A 1 79 ? -5.781 10.121 16.210 1.00 98.50 79 ALA A C 1
ATOM 601 O O . ALA A 1 79 ? -5.221 11.178 16.494 1.00 98.50 79 ALA A O 1
ATOM 602 N N . GLY A 1 80 ? -5.677 9.036 16.985 1.00 98.56 80 GLY A N 1
ATOM 603 C CA . GLY A 1 80 ? -4.922 9.026 18.239 1.00 98.56 80 GLY A CA 1
ATOM 604 C C . GLY A 1 80 ? -3.424 9.290 18.059 1.00 98.56 80 GLY A C 1
ATOM 605 O O . GLY A 1 80 ? -2.834 9.997 18.870 1.00 98.56 80 GLY A O 1
ATOM 606 N N . GLN A 1 81 ? -2.805 8.759 16.998 1.00 98.44 81 GLN A N 1
ATOM 607 C CA . GLN A 1 81 ? -1.373 8.965 16.739 1.00 98.44 81 GLN A CA 1
ATOM 608 C C . GLN A 1 81 ? -1.040 10.351 16.180 1.00 98.44 81 GLN A C 1
ATOM 610 O O . GLN A 1 81 ? 0.017 10.895 16.486 1.00 98.44 81 GLN A O 1
ATOM 615 N N . THR A 1 82 ? -1.908 10.910 15.339 1.00 98.00 82 THR A N 1
ATOM 616 C CA . THR A 1 82 ? -1.638 12.165 14.619 1.00 98.00 82 THR A CA 1
ATOM 617 C C . THR A 1 82 ? -2.246 13.396 15.287 1.00 98.00 82 THR A C 1
ATOM 619 O O . THR A 1 82 ? -1.841 14.513 14.976 1.00 98.00 82 THR A O 1
ATOM 622 N N . GLY A 1 83 ? -3.221 13.218 16.183 1.00 98.19 83 GLY A N 1
ATOM 623 C CA . GLY A 1 83 ? -4.000 14.308 16.778 1.00 98.19 83 GLY A CA 1
ATOM 624 C C . GLY A 1 83 ? -5.054 14.911 15.841 1.00 98.19 83 GLY A C 1
ATOM 625 O O . GLY A 1 83 ? -5.721 15.875 16.214 1.00 98.19 83 GLY A O 1
ATOM 626 N N . VAL A 1 84 ? -5.221 14.366 14.632 1.00 98.25 84 VAL A N 1
ATOM 627 C CA . VAL A 1 84 ? -6.242 14.800 13.670 1.00 98.25 84 VAL A CA 1
ATOM 628 C C . VAL A 1 84 ? -7.596 14.201 14.054 1.00 98.25 84 VAL A C 1
ATOM 630 O O . VAL A 1 84 ? -7.685 13.030 14.420 1.00 98.25 84 VAL A O 1
ATOM 633 N N . ALA A 1 85 ? -8.665 14.998 13.956 1.00 98.25 85 ALA A N 1
ATOM 634 C CA . ALA A 1 85 ? -10.026 14.512 14.166 1.00 98.25 85 ALA A CA 1
ATOM 635 C C . ALA A 1 85 ? -10.359 13.392 13.168 1.00 98.25 85 ALA A C 1
ATOM 637 O O . ALA A 1 85 ? -9.961 13.451 12.004 1.00 98.25 85 ALA A O 1
ATOM 638 N N . ILE A 1 86 ? -11.099 12.371 13.604 1.00 98.00 86 ILE A N 1
ATOM 639 C CA . ILE A 1 86 ? -11.348 11.181 12.781 1.00 98.00 86 ILE A CA 1
ATOM 640 C C . ILE A 1 86 ? -12.041 11.531 11.455 1.00 98.00 86 ILE A C 1
ATOM 642 O O . ILE A 1 86 ? -11.749 10.921 10.426 1.00 98.00 86 ILE A O 1
ATOM 646 N N . GLU A 1 87 ? -12.897 12.552 11.454 1.00 97.56 87 GLU A N 1
ATOM 647 C CA . GLU A 1 87 ? -13.613 13.090 10.293 1.00 97.56 87 GLU A CA 1
ATOM 648 C C . GLU A 1 87 ? -12.664 13.645 9.224 1.00 97.56 87 GLU A C 1
ATOM 650 O O . GLU A 1 87 ? -13.001 13.622 8.044 1.00 97.56 87 GLU A O 1
ATOM 655 N N . GLY A 1 88 ? -11.468 14.088 9.620 1.00 96.88 88 GLY A N 1
ATOM 656 C CA . GLY A 1 88 ? -10.418 14.577 8.724 1.00 96.88 88 GLY A CA 1
ATOM 657 C C . GLY A 1 88 ? -9.527 13.482 8.133 1.00 96.88 88 GLY A C 1
ATOM 658 O O . GLY A 1 88 ? -8.589 13.798 7.405 1.00 96.88 88 GLY A O 1
ATOM 659 N N . ILE A 1 89 ? -9.778 12.207 8.444 1.00 97.38 89 ILE A N 1
ATOM 660 C CA . ILE A 1 89 ? -8.975 11.075 7.968 1.00 97.38 89 ILE A CA 1
ATOM 661 C C . ILE A 1 89 ? -9.730 10.329 6.872 1.00 97.38 89 ILE A C 1
ATOM 663 O O . ILE A 1 89 ? -10.774 9.726 7.131 1.00 97.38 89 ILE A O 1
ATOM 667 N N . VAL A 1 90 ? -9.141 10.304 5.677 1.00 95.38 90 VAL A N 1
ATOM 668 C CA . VAL A 1 90 ? -9.579 9.494 4.534 1.00 95.38 90 VAL A CA 1
ATOM 669 C C . VAL A 1 90 ? -8.554 8.390 4.291 1.00 95.38 90 VAL A C 1
ATOM 671 O O . VAL A 1 90 ? -7.352 8.600 4.454 1.00 95.38 90 VAL A O 1
ATOM 674 N N . LEU A 1 91 ? -9.031 7.202 3.933 1.00 95.88 91 LEU A N 1
ATOM 675 C CA . LEU A 1 91 ? -8.198 6.042 3.637 1.00 95.88 91 LEU A CA 1
ATOM 676 C C . LEU A 1 91 ? -8.299 5.699 2.152 1.00 95.88 91 LEU A C 1
ATOM 678 O O . LEU A 1 91 ? -9.364 5.838 1.558 1.00 95.88 91 LEU A O 1
ATOM 682 N N . GLY A 1 92 ? -7.195 5.225 1.585 1.00 94.56 92 GLY A N 1
ATOM 683 C CA . GLY A 1 92 ? -7.111 4.686 0.229 1.00 94.56 92 GLY A CA 1
ATOM 684 C C . GLY A 1 92 ? -6.136 3.513 0.197 1.00 94.56 92 GLY A C 1
ATOM 685 O O . GLY A 1 92 ? -5.333 3.340 1.124 1.00 94.56 92 GLY A O 1
ATOM 686 N N . ASN A 1 93 ? -6.190 2.698 -0.851 1.00 94.81 93 ASN A N 1
ATOM 687 C CA . ASN A 1 93 ? -5.283 1.576 -1.070 1.00 94.81 93 ASN A CA 1
ATOM 688 C C . ASN A 1 93 ? -3.925 2.069 -1.598 1.00 94.81 93 ASN A C 1
ATOM 690 O O . ASN A 1 93 ? -3.545 1.860 -2.751 1.00 94.81 93 ASN A O 1
ATOM 694 N N . GLY A 1 94 ? -3.202 2.765 -0.724 1.00 94.19 94 GLY A N 1
ATOM 695 C CA . GLY A 1 94 ? -2.022 3.547 -1.073 1.00 94.19 94 GLY A CA 1
ATOM 696 C C . GLY A 1 94 ? -2.379 5.000 -1.389 1.00 94.19 94 GLY A C 1
ATOM 697 O O . GLY A 1 94 ? -3.473 5.320 -1.851 1.00 94.19 94 GLY A O 1
ATOM 698 N N . SER A 1 95 ? -1.435 5.906 -1.133 1.00 94.56 95 SER A N 1
ATOM 699 C CA . SER A 1 95 ? -1.656 7.349 -1.301 1.00 94.56 95 SER A CA 1
ATOM 700 C C . SER A 1 95 ? -1.943 7.754 -2.744 1.00 94.56 95 SER A C 1
ATOM 702 O O . SER A 1 95 ? -2.607 8.760 -2.963 1.00 94.56 95 SER A O 1
ATOM 704 N N . HIS A 1 96 ? -1.478 6.974 -3.723 1.00 93.88 96 HIS A N 1
ATOM 705 C CA . HIS A 1 96 ? -1.747 7.242 -5.130 1.00 93.88 96 HIS A CA 1
ATOM 706 C C . HIS A 1 96 ? -3.245 7.237 -5.440 1.00 93.88 96 HIS A C 1
ATOM 708 O O . HIS A 1 96 ? -3.695 8.117 -6.162 1.00 93.88 96 HIS A O 1
ATOM 714 N N . GLU A 1 97 ? -4.017 6.316 -4.849 1.00 94.50 97 GLU A N 1
ATOM 715 C CA . GLU A 1 97 ? -5.469 6.273 -5.046 1.00 94.50 97 GLU A CA 1
ATOM 716 C C . GLU A 1 97 ? -6.116 7.600 -4.633 1.00 94.50 97 GLU A C 1
ATOM 718 O O . GLU A 1 97 ? -6.903 8.161 -5.382 1.00 94.50 97 GLU A O 1
ATOM 723 N N . LEU A 1 98 ? -5.701 8.159 -3.495 1.00 93.75 98 LEU A N 1
ATOM 724 C CA . LEU A 1 98 ? -6.231 9.426 -2.984 1.00 93.75 98 LEU A CA 1
ATOM 725 C C . LEU A 1 98 ? -5.929 10.630 -3.890 1.00 93.75 98 LEU A C 1
ATOM 727 O O . LEU A 1 98 ? -6.592 11.654 -3.775 1.00 93.75 98 LEU A O 1
ATOM 731 N N . LEU A 1 99 ? -4.920 10.532 -4.760 1.00 93.19 99 LEU A N 1
ATOM 732 C CA . LEU A 1 99 ? -4.559 11.592 -5.705 1.00 93.19 99 LEU A CA 1
ATOM 733 C C . LEU A 1 99 ? -5.325 11.500 -7.027 1.00 93.19 99 LEU A C 1
ATOM 735 O O . LEU A 1 99 ? -5.404 12.496 -7.742 1.00 93.19 99 LEU A O 1
ATOM 739 N N . VAL A 1 100 ? -5.811 10.308 -7.376 1.00 84.38 100 VAL A N 1
ATOM 740 C CA . VAL A 1 100 ? -6.451 10.025 -8.672 1.00 84.38 100 VAL A CA 1
ATOM 741 C C . VAL A 1 100 ? -7.961 9.799 -8.567 1.00 84.38 100 VAL A C 1
ATOM 743 O O . VAL A 1 100 ? -8.590 9.534 -9.592 1.00 84.38 100 VAL A O 1
ATOM 746 N N . GLN A 1 101 ? -8.519 9.878 -7.353 1.00 59.69 101 GLN A N 1
ATOM 747 C CA . GLN A 1 101 ? -9.962 9.896 -7.090 1.00 59.69 101 GLN A CA 1
ATOM 748 C C . GLN A 1 101 ? -10.641 11.165 -7.618 1.00 59.69 101 GLN A C 1
ATOM 750 O O . GLN A 1 101 ? -10.009 12.246 -7.610 1.00 59.69 101 GLN A O 1
#